Protein AF-A0A3D5CKG8-F1 (afdb_monomer_lite)

Foldseek 3Di:
DDDPPPPQDPVNVVVVVVVVVVLVLLVVLLVVQCVDPPAPRNDSVLSVVLLVCLLVVVCPVNHARDDPVNVVSVVVSNVVSVVVVVVVVVVVVVVVVVVVVCVVVCVVPDPDDPDDDQDDDDPVSVVVVVVVVD

Secondary structure (DSSP, 8-state):
--SSS----HHHHHHHHHHHHHHHHHHHHHHHHHT-TT-S--SHHHHHHHHHHHHTT----SS---SHHHHHHHHHHHHHHHHHHHHHHHHHHHHHHHHHHHHHTTTT-----S-PPP---SHHHHHHHHHHH-

Sequence (134 aa):
MSILGLNISRRTFLVLIGIAFYLILLVVLTSVERNSLVSNINSFQDSLWYSIVTLTTVGYGDIYPVTPIGRNIGYIFVLGSLGVLGLLISRITEVFVNIRETRKMGLLGSNYKDHIVVIGWDLFAQSVVDELIG

pLDDT: mean 90.01, std 9.8, range [43.53, 97.44]

Radius of gyration: 26.39 Å; chains: 1; bounding box: 50×25×73 Å

Structure (mmCIF, N/CA/C/O backbone):
data_AF-A0A3D5CKG8-F1
#
_entry.id   AF-A0A3D5CKG8-F1
#
loop_
_atom_site.group_PDB
_atom_site.id
_atom_site.type_symbol
_atom_site.label_atom_id
_atom_site.label_alt_id
_atom_site.label_comp_id
_atom_site.label_asym_id
_atom_site.label_entity_id
_atom_site.label_seq_id
_atom_site.pdbx_PDB_ins_code
_atom_site.Cartn_x
_atom_site.Cartn_y
_atom_site.Cartn_z
_atom_site.occupancy
_atom_site.B_iso_or_equiv
_atom_site.auth_seq_id
_atom_site.auth_comp_id
_atom_site.auth_asym_id
_atom_site.auth_atom_id
_atom_site.pdbx_PDB_model_num
ATOM 1 N N . MET A 1 1 ? -26.708 1.616 -15.657 1.00 44.19 1 MET A N 1
ATOM 2 C CA . MET A 1 1 ? -26.705 1.075 -17.029 1.00 44.19 1 MET A CA 1
ATOM 3 C C . MET A 1 1 ? -26.214 -0.362 -16.917 1.00 44.19 1 MET A C 1
ATOM 5 O O . MET A 1 1 ? -25.030 -0.579 -16.709 1.00 44.19 1 MET A O 1
ATOM 9 N N . SER A 1 2 ? -27.150 -1.308 -16.830 1.00 43.53 2 SER A N 1
ATOM 10 C CA . SER A 1 2 ? -26.910 -2.729 -16.555 1.00 43.53 2 SER A CA 1
ATOM 11 C C . SER A 1 2 ? -26.560 -3.455 -17.853 1.00 43.53 2 SER A C 1
ATOM 13 O O . SER A 1 2 ? -27.445 -3.754 -18.651 1.00 43.53 2 SER A O 1
ATOM 15 N N . ILE A 1 3 ? -25.274 -3.701 -18.084 1.00 63.09 3 ILE A N 1
ATOM 16 C CA . ILE A 1 3 ? -24.802 -4.565 -19.168 1.00 63.09 3 ILE A CA 1
ATOM 17 C C . ILE A 1 3 ? -24.309 -5.835 -18.472 1.00 63.09 3 ILE A C 1
ATOM 19 O O . ILE A 1 3 ? -23.394 -5.754 -17.660 1.00 63.09 3 ILE A O 1
ATOM 23 N N . LEU A 1 4 ? -24.956 -6.970 -18.763 1.00 60.31 4 LEU A N 1
ATOM 24 C CA . LEU A 1 4 ? -24.889 -8.253 -18.041 1.00 60.31 4 LEU A CA 1
ATOM 25 C C . LEU A 1 4 ? -25.565 -8.216 -16.660 1.00 60.31 4 LEU A C 1
ATOM 27 O O . LEU A 1 4 ? -25.406 -7.263 -15.910 1.00 60.31 4 LEU A O 1
ATOM 31 N N . GLY A 1 5 ? -26.330 -9.258 -16.318 1.00 54.12 5 GLY A N 1
ATOM 32 C CA . GLY A 1 5 ? -27.138 -9.400 -15.090 1.00 54.12 5 GLY A CA 1
ATOM 33 C C . GLY A 1 5 ? -26.370 -9.427 -13.758 1.00 54.12 5 GLY A C 1
ATOM 34 O O . GLY A 1 5 ? -26.838 -10.004 -12.784 1.00 54.12 5 GLY A O 1
ATOM 35 N N . LEU A 1 6 ? -25.196 -8.806 -13.701 1.00 58.94 6 LEU A N 1
ATOM 36 C CA . LEU A 1 6 ? -24.462 -8.480 -12.494 1.00 58.94 6 LEU A CA 1
ATOM 37 C C . LEU A 1 6 ? -24.899 -7.078 -12.062 1.00 58.94 6 LEU A C 1
ATOM 39 O O . LEU A 1 6 ? -24.633 -6.093 -12.752 1.00 58.94 6 LEU A O 1
ATOM 43 N N . ASN A 1 7 ? -25.564 -6.963 -10.912 1.00 57.66 7 ASN A N 1
ATOM 44 C CA . ASN A 1 7 ? -25.866 -5.665 -10.309 1.00 57.66 7 ASN A CA 1
ATOM 45 C C . ASN A 1 7 ? -24.560 -5.062 -9.751 1.00 57.66 7 ASN A C 1
ATOM 47 O O . ASN A 1 7 ? -24.274 -5.120 -8.555 1.00 57.66 7 ASN A O 1
ATOM 51 N N . ILE A 1 8 ? -23.698 -4.581 -10.652 1.00 65.19 8 ILE A N 1
ATOM 52 C CA . ILE A 1 8 ? -22.388 -4.020 -10.331 1.00 65.19 8 ILE A CA 1
ATOM 53 C C . ILE A 1 8 ? -22.615 -2.693 -9.619 1.00 65.19 8 ILE A C 1
ATOM 55 O O . ILE A 1 8 ? -22.978 -1.675 -10.212 1.00 65.19 8 ILE A O 1
ATOM 59 N N . SER A 1 9 ? -22.403 -2.714 -8.305 1.00 81.88 9 SER A N 1
ATOM 60 C CA . SER A 1 9 ? -22.398 -1.500 -7.504 1.00 81.88 9 SER A CA 1
ATOM 61 C C . SER A 1 9 ? -21.300 -0.552 -8.003 1.00 81.88 9 SER A C 1
ATOM 63 O O . SER A 1 9 ? -20.239 -0.994 -8.456 1.00 81.88 9 SER A O 1
ATOM 65 N N . ARG A 1 10 ? -21.509 0.767 -7.866 1.00 83.50 10 ARG A N 1
ATOM 66 C CA . ARG A 1 10 ? -20.486 1.780 -8.199 1.00 83.50 10 ARG A CA 1
ATOM 67 C C . ARG A 1 10 ? -19.127 1.470 -7.554 1.00 83.50 10 ARG A C 1
ATOM 69 O O . ARG A 1 10 ? -18.097 1.711 -8.167 1.00 83.50 10 ARG A O 1
ATOM 76 N N . ARG A 1 11 ? -19.122 0.892 -6.347 1.00 81.69 11 ARG A N 1
ATOM 77 C CA . ARG A 1 11 ? -17.899 0.491 -5.633 1.00 81.69 11 ARG A CA 1
ATOM 78 C C . ARG A 1 11 ? -17.174 -0.652 -6.341 1.00 81.69 11 ARG A C 1
ATOM 80 O O . ARG A 1 11 ? -15.974 -0.555 -6.562 1.00 81.69 11 ARG A O 1
ATOM 87 N N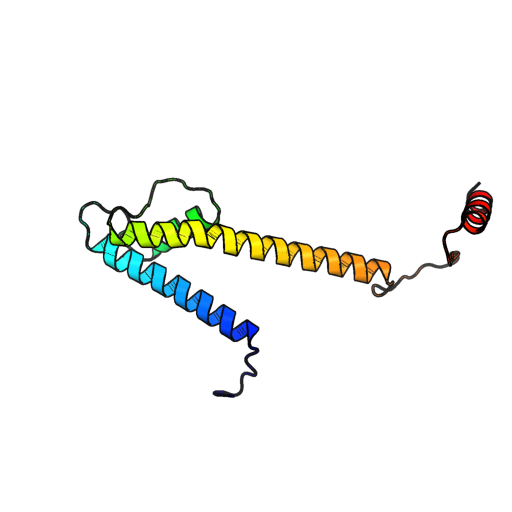 . THR A 1 12 ? -17.898 -1.697 -6.737 1.00 83.88 12 THR A N 1
ATOM 88 C CA . THR A 1 12 ? -17.333 -2.842 -7.466 1.00 83.88 12 THR A CA 1
ATOM 89 C C . THR A 1 12 ? -16.730 -2.401 -8.798 1.00 83.88 12 THR A C 1
ATOM 91 O O . THR A 1 12 ? -15.630 -2.819 -9.142 1.00 83.88 12 THR A O 1
ATOM 94 N N . PHE A 1 13 ? -17.403 -1.497 -9.513 1.00 88.69 13 PHE A N 1
ATOM 95 C CA . PHE A 1 13 ? -16.892 -0.944 -10.767 1.00 88.69 13 PHE A CA 1
ATOM 96 C C . PHE A 1 13 ? -15.571 -0.178 -10.585 1.00 88.69 13 PHE A C 1
ATOM 98 O O . PHE A 1 13 ? -14.624 -0.400 -11.335 1.00 88.69 13 PHE A O 1
ATOM 105 N N . LEU A 1 14 ? -15.474 0.671 -9.555 1.00 89.19 14 LEU A N 1
ATOM 106 C CA . LEU A 1 14 ? -14.244 1.412 -9.245 1.00 89.19 14 LEU A CA 1
ATOM 107 C C . LEU A 1 14 ? -13.077 0.482 -8.884 1.00 89.19 14 LEU A C 1
ATOM 109 O O . LEU A 1 14 ? -11.953 0.720 -9.319 1.00 89.19 14 LEU A O 1
ATOM 113 N N . VAL A 1 15 ? -13.342 -0.595 -8.138 1.00 89.44 15 VAL A N 1
ATOM 114 C CA . VAL A 1 15 ? -12.323 -1.603 -7.804 1.00 89.44 15 VAL A CA 1
ATOM 115 C C . VAL A 1 15 ? -11.810 -2.299 -9.065 1.00 89.44 15 VAL A C 1
ATOM 117 O O . VAL A 1 15 ? -10.602 -2.439 -9.229 1.00 89.44 15 VAL A O 1
ATOM 120 N N . LEU A 1 16 ? -12.701 -2.681 -9.985 1.00 91.94 16 LEU A N 1
ATOM 121 C CA . LEU A 1 16 ? -12.304 -3.304 -11.251 1.00 91.94 16 LEU A CA 1
ATOM 122 C C . LEU A 1 16 ? -11.450 -2.369 -12.114 1.00 91.94 16 LEU A C 1
ATOM 124 O O . LEU A 1 16 ? -10.446 -2.812 -12.666 1.00 91.94 16 LEU A O 1
ATOM 128 N N . ILE A 1 17 ? -11.800 -1.080 -12.186 1.00 93.81 17 ILE A N 1
ATOM 129 C CA . ILE A 1 17 ? -10.981 -0.073 -12.877 1.00 93.81 17 ILE A CA 1
ATOM 130 C C . ILE A 1 17 ? -9.598 0.038 -12.232 1.00 93.81 17 ILE A C 1
ATOM 132 O O . ILE A 1 17 ? -8.601 0.055 -12.948 1.00 93.81 17 ILE A O 1
ATOM 136 N N . GLY A 1 18 ? -9.522 0.078 -10.899 1.00 92.75 18 GLY A N 1
ATOM 137 C CA . GLY A 1 18 ? -8.249 0.132 -10.180 1.00 92.75 18 GLY A CA 1
ATOM 138 C C . GLY A 1 18 ? -7.361 -1.085 -10.455 1.00 92.75 18 GLY A C 1
ATOM 139 O O . GLY A 1 18 ? -6.177 -0.926 -10.739 1.00 92.75 18 GLY A O 1
ATOM 140 N N . ILE A 1 19 ? -7.940 -2.291 -10.447 1.00 93.31 19 ILE A N 1
ATOM 141 C CA . ILE A 1 19 ? -7.226 -3.536 -10.772 1.00 93.31 19 ILE A CA 1
ATOM 142 C C . ILE A 1 19 ? -6.749 -3.522 -12.228 1.00 93.31 19 ILE A C 1
ATOM 144 O O . ILE A 1 19 ? -5.590 -3.829 -12.494 1.00 93.31 19 ILE A O 1
ATOM 148 N N . ALA A 1 20 ? -7.610 -3.134 -13.172 1.00 95.69 20 ALA A N 1
ATOM 149 C CA . ALA A 1 20 ? -7.240 -3.043 -14.581 1.00 95.69 20 ALA A CA 1
ATOM 150 C C . ALA A 1 20 ? -6.107 -2.027 -14.799 1.00 95.69 20 ALA A C 1
ATOM 152 O O . ALA A 1 20 ? -5.134 -2.335 -15.481 1.00 95.69 20 ALA A O 1
ATOM 153 N N . PHE A 1 21 ? -6.191 -0.852 -14.171 1.00 95.56 21 PHE A N 1
ATOM 154 C CA . PHE A 1 21 ? -5.144 0.168 -14.221 1.00 95.56 21 PHE A CA 1
ATOM 155 C C . PHE A 1 21 ? -3.813 -0.351 -13.664 1.00 95.56 21 PHE A C 1
ATOM 157 O O . PHE A 1 21 ? -2.776 -0.189 -14.302 1.00 95.56 21 PHE A O 1
ATOM 164 N N . TYR A 1 22 ? -3.842 -1.041 -12.522 1.00 95.25 22 TYR A N 1
ATOM 165 C CA . TYR A 1 22 ? -2.659 -1.656 -11.922 1.00 95.25 22 TYR A CA 1
ATOM 166 C C . TYR A 1 22 ? -2.008 -2.702 -12.844 1.00 95.25 22 TYR A C 1
ATOM 168 O O . TYR A 1 22 ? -0.797 -2.671 -13.061 1.00 95.25 22 TYR A O 1
ATOM 176 N N . LEU A 1 23 ? -2.808 -3.589 -13.448 1.00 96.12 23 LEU A N 1
ATOM 177 C CA . LEU A 1 23 ? -2.314 -4.586 -14.406 1.00 96.12 23 LEU A CA 1
ATOM 178 C C . LEU A 1 23 ? -1.728 -3.934 -15.664 1.00 96.12 23 LEU A C 1
ATOM 180 O O . LEU A 1 23 ? -0.688 -4.375 -16.149 1.00 96.12 23 LEU A O 1
ATOM 184 N N . ILE A 1 24 ? -2.352 -2.866 -16.168 1.00 96.62 24 ILE A N 1
ATOM 185 C CA . ILE A 1 24 ? -1.830 -2.099 -17.304 1.00 96.62 24 ILE A CA 1
ATOM 186 C C . ILE A 1 24 ? -0.465 -1.500 -16.957 1.00 96.62 24 ILE A C 1
ATOM 188 O O . ILE A 1 24 ? 0.465 -1.642 -17.747 1.00 96.62 24 ILE A O 1
ATOM 192 N N . LEU A 1 25 ? -0.306 -0.887 -15.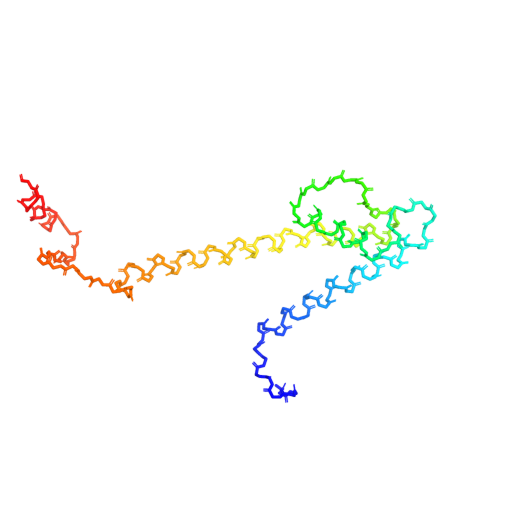778 1.00 96.19 25 LEU A N 1
ATOM 193 C CA . LEU A 1 25 ? 0.986 -0.340 -15.350 1.00 96.19 25 LEU A CA 1
ATOM 194 C C . LEU A 1 25 ? 2.079 -1.410 -15.305 1.00 96.19 25 LEU A C 1
ATOM 196 O O . LEU A 1 25 ? 3.193 -1.143 -15.745 1.00 96.19 25 LEU A O 1
ATOM 200 N N . LEU A 1 26 ? 1.764 -2.618 -14.829 1.00 96.38 26 LEU A N 1
ATOM 201 C CA . LEU A 1 26 ? 2.710 -3.734 -14.825 1.00 96.38 26 LEU A CA 1
ATOM 202 C C . LEU A 1 26 ? 3.100 -4.168 -16.236 1.00 96.38 26 LEU A C 1
ATOM 204 O O . LEU A 1 26 ? 4.284 -4.318 -16.518 1.00 96.38 26 LEU A O 1
ATOM 208 N N . VAL A 1 27 ? 2.128 -4.330 -17.137 1.00 95.69 27 VAL A N 1
ATOM 209 C CA . VAL A 1 27 ? 2.397 -4.721 -18.529 1.00 95.69 27 VAL A CA 1
ATOM 210 C C . VAL A 1 27 ? 3.244 -3.666 -19.238 1.00 95.69 27 VAL A C 1
ATOM 212 O O . VAL A 1 27 ? 4.195 -4.013 -19.943 1.00 95.69 27 VAL A O 1
ATOM 215 N N . VAL A 1 28 ? 2.941 -2.380 -19.039 1.00 95.19 28 VAL A N 1
ATOM 216 C CA . VAL A 1 28 ? 3.725 -1.279 -19.612 1.00 95.19 28 VAL A CA 1
ATOM 217 C C . VAL A 1 28 ? 5.131 -1.260 -19.015 1.00 95.19 28 VAL A C 1
ATOM 219 O O . VAL A 1 28 ? 6.095 -1.161 -19.769 1.00 95.19 28 VAL A O 1
ATOM 222 N N . LEU A 1 29 ? 5.267 -1.422 -17.695 1.00 95.75 29 LEU A N 1
ATOM 223 C CA . LEU A 1 29 ? 6.561 -1.493 -17.016 1.00 95.75 29 LEU A CA 1
ATOM 224 C C . LEU A 1 29 ? 7.426 -2.621 -17.586 1.00 95.75 29 LEU A C 1
ATOM 226 O O . LEU A 1 29 ? 8.549 -2.365 -18.013 1.00 95.75 29 LEU A O 1
ATOM 230 N N . THR A 1 30 ? 6.883 -3.839 -17.674 1.00 95.12 30 THR A N 1
ATOM 231 C CA . THR A 1 30 ? 7.586 -4.981 -18.271 1.00 95.12 30 THR A CA 1
ATOM 232 C C . THR A 1 30 ? 7.976 -4.696 -19.718 1.00 95.12 30 THR A C 1
ATOM 234 O O . THR A 1 30 ? 9.099 -4.981 -20.115 1.00 95.12 30 THR A O 1
ATOM 237 N N . SER A 1 31 ? 7.069 -4.131 -20.519 1.00 93.31 31 SER A N 1
ATOM 238 C CA . SER A 1 31 ? 7.310 -3.896 -21.949 1.00 93.31 31 SER A CA 1
ATOM 239 C C . SER A 1 31 ? 8.413 -2.866 -22.190 1.00 93.31 31 SER A C 1
ATOM 241 O O . SER A 1 31 ? 9.219 -3.028 -23.099 1.00 93.31 31 SER A O 1
ATOM 243 N N . VAL A 1 32 ? 8.459 -1.809 -21.380 1.00 93.69 32 VAL A N 1
ATOM 244 C CA . VAL A 1 32 ? 9.469 -0.751 -21.490 1.00 93.69 32 VAL A CA 1
ATOM 245 C C . VAL A 1 32 ? 10.825 -1.241 -20.988 1.00 93.69 32 VAL A C 1
ATOM 247 O O . VAL A 1 32 ? 11.839 -1.014 -21.645 1.00 93.69 32 VAL A O 1
ATOM 250 N N . GLU A 1 33 ? 10.852 -1.917 -19.842 1.00 93.31 33 GLU A N 1
ATOM 251 C CA . GLU A 1 33 ? 12.099 -2.355 -19.215 1.00 93.31 33 GLU A CA 1
ATOM 252 C C . GLU A 1 33 ? 12.747 -3.528 -19.958 1.00 93.31 33 GLU A C 1
ATOM 254 O O . GLU A 1 33 ? 13.958 -3.517 -20.157 1.00 93.31 33 GLU A O 1
ATOM 259 N N . ARG A 1 34 ? 11.953 -4.466 -20.491 1.00 90.25 34 ARG A N 1
ATOM 260 C CA . ARG A 1 34 ? 12.457 -5.605 -21.277 1.00 90.25 34 ARG A CA 1
ATOM 261 C C . ARG A 1 34 ? 13.173 -5.187 -22.565 1.00 90.25 34 ARG A C 1
ATOM 263 O O . ARG A 1 34 ? 14.001 -5.933 -23.078 1.00 90.25 34 ARG A O 1
ATOM 270 N N . ASN A 1 35 ? 12.863 -4.004 -23.096 1.00 85.56 35 ASN A N 1
ATOM 271 C CA . ASN A 1 35 ? 13.529 -3.455 -24.279 1.00 85.56 35 ASN A CA 1
ATOM 272 C C . ASN A 1 35 ? 14.886 -2.799 -23.956 1.00 85.56 35 ASN A C 1
ATOM 274 O O . ASN A 1 35 ? 15.599 -2.387 -24.870 1.00 85.56 35 ASN A O 1
ATOM 278 N N . SER A 1 36 ? 15.245 -2.672 -22.675 1.00 86.19 36 SER A N 1
ATOM 279 C CA . SER A 1 36 ? 16.503 -2.079 -22.224 1.00 86.19 36 SER A CA 1
ATOM 280 C C . SER A 1 36 ? 17.543 -3.153 -21.914 1.00 86.19 36 SER A C 1
ATOM 282 O O . SER A 1 36 ? 17.296 -4.061 -21.130 1.00 86.19 36 SER A O 1
ATOM 284 N N . LEU A 1 37 ? 18.754 -2.996 -22.453 1.00 77.25 37 LEU A N 1
ATOM 285 C CA . LEU A 1 37 ? 19.882 -3.909 -22.208 1.00 77.25 37 LEU A CA 1
ATOM 286 C C . LEU A 1 37 ? 20.463 -3.810 -20.785 1.00 77.25 37 LEU A C 1
ATOM 288 O O . LEU A 1 37 ? 21.281 -4.638 -20.401 1.00 77.25 37 LEU A O 1
ATOM 292 N N . VAL A 1 38 ? 20.078 -2.781 -20.024 1.00 83.50 38 VAL A N 1
ATOM 293 C CA . VAL A 1 38 ? 20.612 -2.480 -18.681 1.00 83.50 38 VAL A CA 1
ATOM 294 C C . VAL A 1 38 ? 19.601 -2.834 -17.580 1.00 83.50 38 VAL A C 1
ATOM 296 O O . VAL A 1 38 ? 19.895 -2.681 -16.399 1.00 83.50 38 VAL A O 1
ATOM 299 N N . SER A 1 39 ? 18.386 -3.263 -17.940 1.00 86.75 39 SER A N 1
ATOM 300 C CA . SER A 1 39 ? 17.340 -3.533 -16.953 1.00 86.75 39 SER A CA 1
ATOM 301 C C . SER A 1 39 ? 17.433 -4.935 -16.362 1.00 86.75 39 SER A C 1
ATOM 303 O O . SER A 1 39 ? 17.702 -5.909 -17.062 1.00 86.75 39 SER A O 1
ATOM 305 N N . ASN A 1 40 ? 17.114 -5.036 -15.072 1.00 88.50 40 ASN A N 1
ATOM 306 C CA . ASN A 1 40 ? 16.958 -6.309 -14.371 1.00 88.50 40 ASN A CA 1
ATOM 307 C C . ASN A 1 40 ? 15.507 -6.834 -14.426 1.00 88.50 40 ASN A C 1
ATOM 309 O O . ASN A 1 40 ? 15.228 -7.906 -13.898 1.00 88.50 40 ASN A O 1
ATOM 313 N N . ILE A 1 41 ? 14.579 -6.100 -15.056 1.00 92.31 41 ILE A N 1
ATOM 314 C CA . ILE A 1 41 ? 13.184 -6.517 -15.258 1.00 92.31 41 ILE A CA 1
ATOM 315 C C . ILE A 1 41 ? 13.056 -7.146 -16.650 1.00 92.31 41 ILE A C 1
ATOM 317 O O . ILE A 1 41 ? 12.975 -6.442 -17.656 1.00 92.31 41 ILE A O 1
ATOM 321 N N . ASN A 1 42 ? 13.003 -8.479 -16.711 1.00 91.19 42 ASN A N 1
ATOM 322 C CA . ASN A 1 42 ? 12.982 -9.230 -17.973 1.00 91.19 42 ASN A CA 1
ATOM 323 C C . ASN A 1 42 ? 11.626 -9.887 -18.261 1.00 91.19 42 ASN A C 1
ATOM 325 O O . ASN A 1 42 ? 11.306 -10.213 -19.409 1.00 91.19 42 ASN A O 1
ATOM 329 N N . SER A 1 43 ? 10.816 -10.080 -17.223 1.00 93.25 43 SER A N 1
ATOM 330 C CA . SER A 1 43 ? 9.529 -10.758 -17.289 1.00 93.25 43 SER A CA 1
ATOM 331 C C . SER A 1 43 ? 8.433 -10.006 -16.530 1.00 93.25 43 SER A C 1
ATOM 333 O O . SER A 1 43 ? 8.682 -9.115 -15.713 1.00 93.25 43 SER A O 1
ATOM 335 N N . PHE A 1 44 ? 7.182 -10.397 -16.784 1.00 94.38 44 PHE A N 1
ATOM 336 C CA . PHE A 1 44 ? 6.035 -9.889 -16.031 1.00 94.38 44 PHE A CA 1
ATOM 337 C C . PHE A 1 44 ? 6.127 -10.248 -14.542 1.00 94.38 44 PHE A C 1
ATOM 339 O O . PHE A 1 44 ? 5.721 -9.467 -13.684 1.00 94.38 44 PHE A O 1
ATOM 346 N N . GLN A 1 45 ? 6.714 -11.407 -14.233 1.00 95.25 45 GLN A N 1
ATOM 347 C CA . GLN A 1 45 ? 6.927 -11.860 -12.864 1.00 95.25 45 GLN A CA 1
ATOM 348 C C . GLN A 1 45 ? 7.899 -10.944 -12.107 1.00 95.25 45 GLN A C 1
ATOM 350 O O . GLN A 1 45 ? 7.638 -10.629 -10.950 1.00 95.25 45 GLN A O 1
ATOM 355 N N . ASP A 1 46 ? 8.940 -10.433 -12.770 1.00 95.06 46 ASP A N 1
ATOM 356 C CA . ASP A 1 46 ? 9.886 -9.480 -12.169 1.00 95.06 46 ASP A CA 1
ATOM 357 C C . ASP A 1 46 ? 9.210 -8.135 -11.870 1.00 95.06 46 ASP A C 1
ATOM 359 O O . ASP A 1 46 ? 9.419 -7.534 -10.817 1.00 95.06 46 ASP A O 1
ATOM 363 N N . SER A 1 47 ? 8.341 -7.672 -12.776 1.00 95.12 47 SER A N 1
ATOM 364 C CA . SER A 1 47 ? 7.555 -6.446 -12.565 1.00 95.12 47 SER A CA 1
ATOM 365 C C . SER A 1 47 ? 6.561 -6.602 -11.412 1.00 95.12 47 SER A C 1
ATOM 367 O O . SER A 1 47 ? 6.409 -5.692 -10.595 1.00 95.12 47 SER A O 1
ATOM 369 N N . LEU A 1 48 ? 5.909 -7.767 -11.314 1.00 95.94 48 LEU A N 1
ATOM 370 C CA . LEU A 1 48 ? 5.052 -8.112 -10.182 1.00 95.94 48 LEU A CA 1
ATOM 371 C C . LEU A 1 48 ? 5.844 -8.141 -8.874 1.00 95.94 48 LEU A C 1
ATOM 373 O O . LEU A 1 48 ? 5.410 -7.531 -7.899 1.00 95.94 48 LEU A O 1
ATOM 377 N N . TRP A 1 49 ? 7.008 -8.790 -8.859 1.00 96.44 49 TRP A N 1
ATOM 378 C CA . TRP A 1 49 ? 7.889 -8.833 -7.694 1.00 96.44 49 TRP A CA 1
ATOM 379 C C . TRP A 1 49 ? 8.262 -7.426 -7.222 1.00 96.44 49 TRP A C 1
ATOM 381 O O . TRP A 1 49 ? 7.988 -7.077 -6.072 1.00 96.44 49 TRP A O 1
ATOM 391 N N . TYR A 1 50 ? 8.761 -6.582 -8.132 1.00 96.19 50 TYR A N 1
ATOM 392 C CA . TYR A 1 50 ? 9.056 -5.176 -7.850 1.00 96.19 50 TYR A CA 1
ATOM 393 C C . TYR A 1 50 ? 7.848 -4.444 -7.253 1.00 96.19 50 TYR A C 1
ATOM 395 O O . TYR A 1 50 ? 7.974 -3.749 -6.241 1.00 96.19 50 TYR A O 1
ATOM 403 N N . SER A 1 51 ? 6.662 -4.614 -7.844 1.00 95.50 51 SER A N 1
ATOM 404 C CA . SER A 1 51 ? 5.456 -3.942 -7.362 1.00 95.50 51 SER A CA 1
ATOM 405 C C . SER A 1 51 ? 5.020 -4.406 -5.975 1.00 95.50 51 SER A C 1
ATOM 407 O O . SER A 1 51 ? 4.590 -3.572 -5.186 1.00 95.50 51 SER A O 1
ATOM 409 N N . ILE A 1 52 ? 5.159 -5.696 -5.649 1.00 95.31 52 ILE A N 1
ATOM 410 C CA . ILE A 1 52 ? 4.787 -6.242 -4.341 1.00 95.31 52 ILE A CA 1
ATOM 411 C C . ILE A 1 52 ? 5.766 -5.737 -3.287 1.00 95.31 52 ILE A C 1
ATOM 413 O O . ILE A 1 52 ? 5.335 -5.187 -2.281 1.00 95.31 52 ILE A O 1
ATOM 417 N N . VAL A 1 53 ? 7.070 -5.842 -3.550 1.00 96.12 53 VAL A N 1
ATOM 418 C CA . VAL A 1 53 ? 8.137 -5.386 -2.644 1.00 96.12 53 VAL A CA 1
ATOM 419 C C . VAL A 1 53 ? 8.053 -3.875 -2.390 1.00 96.12 53 VAL A C 1
ATOM 421 O O . VAL A 1 53 ? 8.321 -3.415 -1.277 1.00 96.12 53 VAL A O 1
ATOM 424 N N . THR A 1 54 ? 7.641 -3.103 -3.399 1.00 95.25 54 THR A N 1
ATOM 425 C CA . THR A 1 54 ? 7.374 -1.661 -3.277 1.00 95.25 54 THR A CA 1
ATOM 426 C C . THR A 1 54 ? 6.084 -1.393 -2.502 1.00 95.25 54 THR A C 1
ATOM 428 O O . THR A 1 54 ? 6.059 -0.531 -1.624 1.00 95.25 54 THR A O 1
ATOM 431 N N . LEU A 1 55 ? 5.014 -2.144 -2.786 1.00 94.81 55 LEU A N 1
ATOM 432 C CA . LEU A 1 55 ? 3.718 -2.016 -2.118 1.00 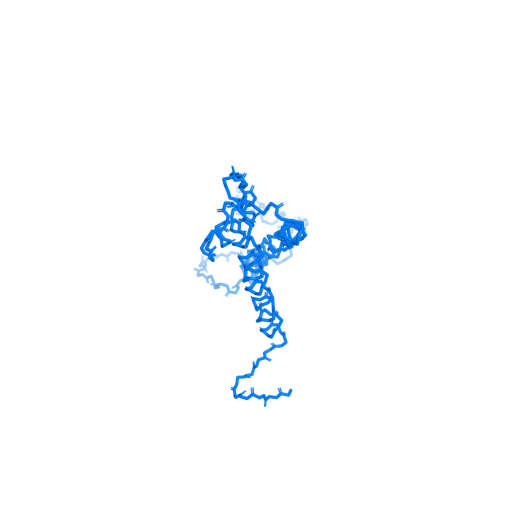94.81 55 LEU A CA 1
ATOM 433 C C . LEU A 1 55 ? 3.817 -2.302 -0.621 1.00 94.81 55 LEU A C 1
ATOM 435 O O . LEU A 1 55 ? 3.218 -1.593 0.180 1.00 94.81 55 LEU A O 1
ATOM 439 N N . THR A 1 56 ? 4.590 -3.317 -0.244 1.00 93.62 56 THR A N 1
ATOM 440 C CA . THR A 1 56 ? 4.842 -3.677 1.153 1.00 93.62 56 THR A CA 1
ATOM 441 C C . THR A 1 56 ? 5.914 -2.812 1.805 1.00 93.62 56 THR A C 1
ATOM 443 O O . THR A 1 56 ? 6.240 -3.038 2.967 1.00 93.62 56 THR A O 1
ATOM 446 N N . THR A 1 57 ? 6.479 -1.834 1.088 1.00 93.50 57 THR A N 1
ATOM 447 C CA . THR A 1 57 ? 7.559 -0.947 1.557 1.00 93.50 57 THR A CA 1
ATOM 448 C C . THR A 1 57 ? 8.840 -1.674 1.989 1.00 93.50 57 THR A C 1
ATOM 450 O O . THR A 1 57 ? 9.646 -1.120 2.727 1.00 93.50 57 THR A O 1
ATOM 453 N N . VAL A 1 58 ? 9.050 -2.911 1.521 1.00 95.88 58 VAL A N 1
ATOM 454 C CA . VAL A 1 58 ? 10.243 -3.710 1.853 1.00 95.88 58 VAL A CA 1
ATOM 455 C C . VAL A 1 58 ? 11.462 -3.205 1.082 1.00 95.88 58 VAL A C 1
ATOM 457 O O . VAL A 1 58 ? 12.515 -2.999 1.672 1.00 95.88 58 VAL A O 1
ATOM 460 N N . GLY A 1 59 ? 11.314 -2.977 -0.227 1.00 94.19 59 GLY A N 1
ATOM 461 C CA . GLY A 1 59 ? 12.325 -2.303 -1.049 1.00 94.19 59 GLY A CA 1
ATOM 462 C C . GLY A 1 59 ? 13.702 -2.978 -1.112 1.00 94.19 59 GLY A C 1
ATOM 463 O O . GLY A 1 59 ? 14.701 -2.295 -0.918 1.00 94.19 59 GLY A O 1
ATOM 464 N N . TYR A 1 60 ? 13.782 -4.280 -1.419 1.00 94.88 60 TYR A N 1
ATOM 465 C CA . TYR A 1 60 ? 15.063 -5.006 -1.506 1.00 94.88 60 TYR A CA 1
ATOM 466 C C . TYR A 1 60 ? 16.092 -4.376 -2.460 1.00 94.88 60 TYR A C 1
ATOM 468 O O . TYR A 1 60 ? 17.292 -4.485 -2.218 1.00 94.88 60 TYR A O 1
ATOM 476 N N . GLY A 1 61 ? 15.635 -3.715 -3.530 1.00 92.56 61 GLY A N 1
ATOM 477 C CA . GLY A 1 61 ? 16.509 -3.047 -4.501 1.00 92.56 61 GLY A CA 1
ATOM 478 C C . GLY A 1 61 ? 17.222 -3.996 -5.471 1.00 92.56 61 GLY A C 1
ATOM 479 O O . GLY A 1 61 ? 18.108 -3.569 -6.203 1.00 92.56 61 GLY A O 1
ATOM 480 N N . ASP A 1 62 ? 16.827 -5.265 -5.498 1.00 93.31 62 ASP A N 1
ATOM 481 C CA . ASP A 1 62 ? 17.288 -6.300 -6.426 1.00 93.31 62 ASP A CA 1
ATOM 482 C C . ASP A 1 62 ? 16.747 -6.083 -7.849 1.00 93.31 62 ASP A C 1
ATOM 484 O O . ASP A 1 62 ? 17.482 -6.164 -8.836 1.00 93.31 62 ASP A O 1
ATOM 488 N N . ILE A 1 63 ? 15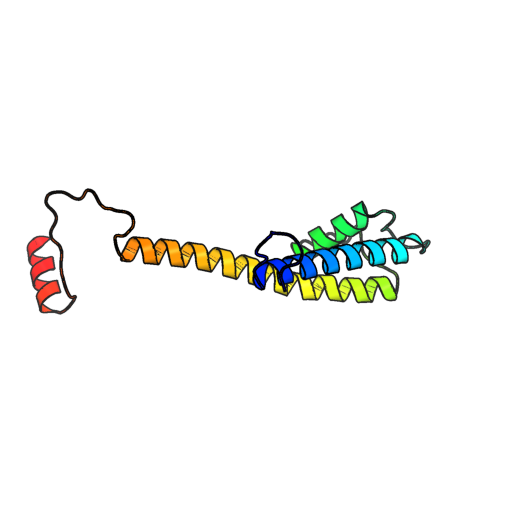.461 -5.752 -7.948 1.00 94.56 63 ILE A N 1
ATOM 489 C CA . ILE A 1 63 ? 14.751 -5.503 -9.201 1.00 94.56 63 ILE A CA 1
ATOM 490 C C . ILE A 1 63 ? 14.114 -4.116 -9.118 1.00 94.56 63 ILE A C 1
ATOM 492 O O . ILE A 1 63 ? 13.359 -3.826 -8.192 1.00 94.56 63 ILE A O 1
ATOM 496 N N . TYR A 1 64 ? 14.415 -3.244 -10.083 1.00 94.31 64 TYR A N 1
ATOM 497 C CA . TYR A 1 64 ? 13.895 -1.876 -10.132 1.00 94.31 64 TYR A CA 1
ATOM 498 C C . TYR A 1 64 ? 13.912 -1.311 -11.563 1.00 94.31 64 TYR A C 1
ATOM 500 O O . TYR A 1 64 ? 14.760 -1.705 -12.367 1.00 94.31 64 TYR A O 1
ATOM 508 N N . PRO A 1 65 ? 13.002 -0.374 -11.898 1.00 94.44 65 PRO A N 1
ATOM 509 C CA . PRO A 1 65 ? 13.002 0.281 -13.198 1.00 94.44 65 PRO A CA 1
ATOM 510 C C . PRO A 1 65 ? 14.220 1.181 -13.389 1.00 94.44 65 PRO A C 1
ATOM 512 O O . PRO A 1 65 ? 14.498 2.060 -12.566 1.00 94.44 65 PRO A O 1
ATOM 515 N N . VAL A 1 66 ? 14.908 1.022 -14.517 1.00 94.50 66 VAL A N 1
ATOM 516 C CA . VAL A 1 66 ? 16.065 1.857 -14.870 1.00 94.50 66 VAL A CA 1
ATOM 517 C C . VAL A 1 66 ? 15.749 2.859 -15.970 1.00 94.50 66 VAL A C 1
ATOM 519 O O . VAL A 1 66 ? 16.371 3.924 -16.009 1.00 94.50 66 VAL A O 1
ATOM 522 N N . THR A 1 67 ? 14.774 2.561 -16.830 1.00 94.44 67 THR A N 1
ATOM 523 C CA . THR A 1 67 ? 14.433 3.403 -17.980 1.00 94.44 67 THR A CA 1
ATOM 524 C C . THR A 1 67 ? 13.722 4.691 -17.545 1.00 94.44 67 THR A C 1
ATOM 526 O O . THR A 1 67 ? 13.027 4.697 -16.527 1.00 94.44 67 THR A O 1
ATOM 529 N N . PRO A 1 68 ? 13.820 5.798 -18.307 1.00 93.00 68 PRO A N 1
ATOM 530 C CA . PRO A 1 68 ? 13.123 7.040 -17.959 1.00 93.00 68 PRO A CA 1
ATOM 531 C C . PRO A 1 68 ? 11.605 6.860 -17.805 1.00 93.00 68 PRO A C 1
ATOM 533 O O . PRO A 1 68 ? 11.006 7.362 -16.856 1.00 93.00 68 PRO A O 1
ATOM 536 N N . ILE A 1 69 ? 10.984 6.096 -18.709 1.00 93.38 69 ILE A N 1
ATOM 537 C CA . ILE A 1 69 ? 9.546 5.800 -18.664 1.00 93.38 69 ILE A CA 1
ATOM 538 C C . ILE A 1 69 ? 9.227 4.855 -17.496 1.00 93.38 69 ILE A C 1
ATOM 540 O O . ILE A 1 69 ? 8.280 5.106 -16.752 1.00 93.38 69 ILE A O 1
ATOM 544 N N . GLY A 1 70 ? 10.037 3.814 -17.283 1.00 94.50 70 GLY A N 1
ATOM 545 C CA . GLY A 1 70 ? 9.877 2.891 -16.161 1.00 94.50 70 GLY A CA 1
ATOM 546 C C . GLY A 1 70 ? 10.004 3.581 -14.805 1.00 94.50 70 GLY A C 1
ATOM 547 O O . GLY A 1 70 ? 9.238 3.274 -13.898 1.00 94.50 70 GLY A O 1
ATOM 548 N N . ARG A 1 71 ? 10.890 4.576 -14.664 1.00 94.88 71 ARG A N 1
ATOM 549 C CA . ARG A 1 71 ? 11.022 5.381 -13.437 1.00 94.88 71 ARG A CA 1
ATOM 550 C C . ARG A 1 71 ? 9.772 6.203 -13.143 1.00 94.88 71 ARG A C 1
ATOM 552 O O . ARG A 1 71 ? 9.336 6.234 -11.996 1.00 94.88 71 ARG A O 1
ATOM 559 N N . ASN A 1 72 ? 9.159 6.805 -14.164 1.00 96.62 72 ASN A N 1
ATOM 560 C CA . ASN A 1 72 ? 7.886 7.512 -13.996 1.00 96.62 72 ASN A CA 1
ATOM 561 C C . ASN A 1 72 ? 6.781 6.566 -13.505 1.00 96.62 72 ASN A C 1
ATOM 563 O O . ASN A 1 72 ? 6.028 6.914 -12.599 1.00 96.62 72 ASN A O 1
ATOM 567 N N . ILE A 1 73 ? 6.723 5.349 -14.052 1.00 95.69 73 ILE A N 1
ATOM 568 C CA . ILE A 1 73 ? 5.806 4.305 -13.578 1.00 95.69 73 ILE A CA 1
ATOM 569 C C . ILE A 1 73 ? 6.153 3.886 -12.142 1.00 95.69 73 ILE A C 1
ATOM 571 O O . ILE A 1 73 ? 5.260 3.750 -11.309 1.00 95.69 73 ILE A O 1
ATOM 575 N N . GLY A 1 74 ? 7.440 3.754 -11.820 1.00 94.81 74 GLY A N 1
ATOM 576 C CA . GLY A 1 74 ? 7.926 3.487 -10.468 1.00 94.81 74 GLY A CA 1
ATOM 577 C C . GLY A 1 74 ? 7.441 4.524 -9.453 1.00 94.81 74 GLY A C 1
ATOM 578 O O . GLY A 1 74 ? 6.943 4.151 -8.394 1.00 94.81 74 GLY A O 1
ATOM 579 N N . TYR A 1 75 ? 7.474 5.819 -9.787 1.00 95.56 75 TYR A N 1
ATOM 580 C CA . TYR A 1 75 ? 6.911 6.866 -8.925 1.00 95.56 75 TYR A CA 1
ATOM 581 C C . TYR A 1 75 ? 5.407 6.691 -8.689 1.00 95.56 75 TYR A C 1
ATOM 583 O O . TYR A 1 75 ? 4.940 6.891 -7.568 1.00 95.56 75 TYR A O 1
ATOM 591 N N . ILE A 1 76 ? 4.652 6.260 -9.706 1.00 95.75 76 ILE A N 1
ATOM 592 C CA . ILE A 1 76 ? 3.224 5.946 -9.555 1.00 95.75 76 ILE A CA 1
ATOM 593 C C . ILE A 1 76 ? 3.030 4.762 -8.599 1.00 95.75 76 ILE A C 1
ATOM 595 O O . ILE A 1 76 ? 2.155 4.828 -7.739 1.00 95.75 76 ILE A O 1
ATOM 599 N N . PHE A 1 77 ? 3.852 3.710 -8.688 1.00 95.44 77 PHE A N 1
ATOM 600 C CA . PHE A 1 77 ? 3.796 2.581 -7.749 1.00 95.44 77 PHE A CA 1
ATOM 601 C C . PHE A 1 77 ? 4.123 2.998 -6.311 1.00 95.44 77 PHE A C 1
ATOM 603 O O . PHE A 1 77 ? 3.418 2.590 -5.390 1.00 95.44 77 PHE A O 1
ATOM 610 N N . VAL A 1 78 ? 5.145 3.836 -6.117 1.00 94.44 78 VAL A N 1
ATOM 611 C CA . VAL A 1 78 ? 5.556 4.325 -4.790 1.00 94.44 78 VAL A CA 1
ATOM 612 C C . VAL A 1 78 ? 4.487 5.219 -4.157 1.00 94.44 78 VAL A C 1
ATOM 614 O O . VAL A 1 78 ? 4.173 5.066 -2.983 1.00 94.44 78 VAL A O 1
ATOM 617 N N . LEU A 1 79 ? 3.891 6.149 -4.906 1.00 95.06 79 LEU A N 1
ATOM 618 C CA . LEU A 1 79 ? 2.813 6.989 -4.370 1.00 95.06 79 LEU A CA 1
ATOM 619 C C . LEU A 1 79 ? 1.512 6.195 -4.194 1.00 95.06 79 LEU A C 1
ATOM 621 O O . LEU A 1 79 ? 0.784 6.381 -3.219 1.00 95.06 79 LEU A O 1
ATOM 625 N N . GLY A 1 80 ? 1.228 5.286 -5.127 1.00 93.69 80 GLY A N 1
ATOM 626 C CA . GLY A 1 80 ? 0.058 4.418 -5.088 1.00 93.69 80 GLY A CA 1
ATOM 627 C C . GLY A 1 80 ? 0.069 3.460 -3.898 1.00 93.69 80 GLY A C 1
ATOM 628 O O . GLY A 1 80 ? -0.990 3.216 -3.316 1.00 93.69 80 GLY A O 1
ATOM 629 N N . SER A 1 81 ? 1.240 2.961 -3.486 1.00 93.19 81 SER A N 1
ATOM 630 C CA . SER A 1 81 ? 1.350 2.043 -2.348 1.00 93.19 81 SER A CA 1
ATOM 631 C C . SER A 1 81 ? 0.876 2.671 -1.040 1.00 93.19 81 SER A C 1
ATOM 633 O O . SER A 1 81 ? 0.144 2.023 -0.292 1.00 93.19 81 SER A O 1
ATOM 635 N N . LEU A 1 82 ? 1.183 3.951 -0.807 1.00 93.06 82 LEU A N 1
ATOM 636 C CA . LEU A 1 82 ? 0.697 4.700 0.356 1.00 93.06 82 LEU A CA 1
ATOM 637 C C . LEU A 1 82 ? -0.836 4.759 0.392 1.00 93.06 82 LEU A C 1
ATOM 639 O O . LEU A 1 82 ? -1.446 4.551 1.442 1.00 93.06 82 LEU A O 1
ATOM 643 N N . GLY A 1 83 ? -1.465 4.993 -0.763 1.00 92.00 83 GLY A N 1
ATOM 644 C CA . GLY A 1 83 ? -2.922 5.015 -0.885 1.00 92.00 83 GLY A CA 1
ATOM 645 C C . GLY A 1 83 ? -3.551 3.650 -0.603 1.00 92.00 83 GLY A C 1
ATOM 646 O O . GLY A 1 83 ? -4.500 3.552 0.175 1.00 92.00 83 GLY A O 1
ATOM 647 N N . VAL A 1 84 ? -3.004 2.583 -1.193 1.00 91.38 84 VAL A N 1
ATOM 648 C CA . VAL A 1 84 ? -3.511 1.216 -0.999 1.00 91.38 84 VAL A CA 1
ATOM 649 C C . VAL A 1 84 ? -3.358 0.771 0.455 1.00 91.38 84 VAL A C 1
ATOM 651 O O . VAL A 1 84 ? -4.325 0.283 1.038 1.00 91.38 84 VAL A O 1
ATOM 654 N N . LEU A 1 85 ? -2.189 0.980 1.067 1.00 91.88 85 LEU A N 1
ATOM 655 C CA . LEU A 1 85 ? -1.959 0.641 2.474 1.00 91.88 85 LEU A CA 1
ATOM 656 C C . LEU A 1 85 ? -2.898 1.416 3.405 1.00 91.88 85 LEU A C 1
ATOM 658 O O . LEU A 1 85 ? -3.499 0.817 4.297 1.00 91.88 85 LEU A O 1
ATOM 662 N N . GLY A 1 86 ? -3.090 2.718 3.171 1.00 93.56 86 GLY A N 1
ATOM 663 C CA . GLY A 1 86 ? -4.020 3.535 3.954 1.00 93.56 86 GLY A CA 1
ATOM 664 C C . GLY A 1 86 ? -5.459 3.019 3.887 1.00 93.56 86 GLY A C 1
ATOM 665 O O . GLY A 1 86 ? -6.130 2.904 4.915 1.00 93.56 86 GLY A O 1
ATOM 666 N N . LEU A 1 87 ? -5.919 2.629 2.695 1.00 92.00 87 LEU A N 1
ATOM 667 C CA . LEU A 1 87 ? -7.235 2.014 2.522 1.00 92.00 87 LEU A CA 1
ATOM 668 C C . LEU A 1 87 ? -7.332 0.665 3.240 1.00 92.00 87 LEU A C 1
ATOM 670 O O . LEU A 1 87 ? -8.326 0.416 3.915 1.00 92.00 87 LEU A O 1
ATOM 674 N N . LEU A 1 88 ? -6.316 -0.197 3.137 1.00 92.19 88 LEU A N 1
ATOM 675 C CA . LEU A 1 88 ? -6.307 -1.490 3.828 1.00 92.19 88 LEU A CA 1
ATOM 676 C C . LEU A 1 88 ? -6.417 -1.31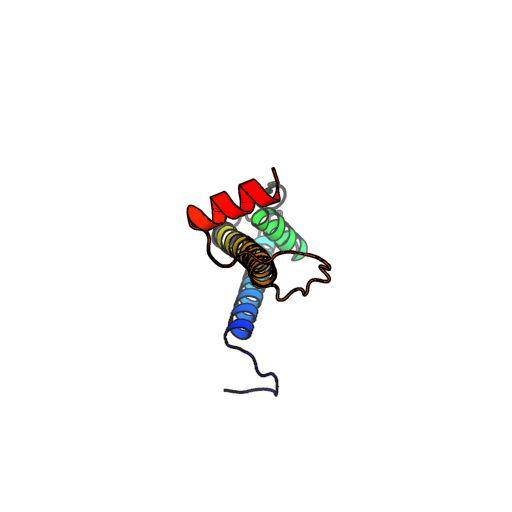8 5.346 1.00 92.19 88 LEU A C 1
ATOM 678 O O . LEU A 1 88 ? -7.264 -1.958 5.971 1.00 92.19 88 LEU A O 1
ATOM 682 N N . ILE A 1 89 ? -5.624 -0.413 5.924 1.00 94.88 89 ILE A N 1
ATOM 683 C CA . ILE A 1 89 ? -5.672 -0.100 7.357 1.00 94.88 89 ILE A CA 1
ATOM 684 C C . ILE A 1 89 ? -7.063 0.412 7.735 1.00 94.88 89 ILE A C 1
ATOM 686 O O . ILE A 1 89 ? -7.677 -0.122 8.654 1.00 94.88 89 ILE A O 1
ATOM 690 N N . SER A 1 90 ? -7.596 1.383 6.989 1.00 95.50 90 SER A N 1
ATOM 691 C CA . SER A 1 90 ? -8.930 1.941 7.229 1.00 95.50 90 SER A CA 1
ATOM 692 C C . SER A 1 90 ? -10.015 0.860 7.233 1.00 95.50 90 SER A C 1
ATOM 694 O O . SER A 1 90 ? -10.857 0.845 8.129 1.00 95.50 90 SER A O 1
ATOM 696 N N . ARG A 1 91 ? -9.966 -0.092 6.296 1.00 93.94 91 ARG A N 1
ATOM 697 C CA . ARG A 1 91 ? -10.937 -1.193 6.221 1.00 93.94 91 ARG A CA 1
ATOM 698 C C . ARG A 1 91 ? -10.840 -2.143 7.400 1.00 93.94 91 ARG A C 1
ATOM 700 O O . ARG A 1 91 ? -11.864 -2.554 7.939 1.00 93.94 91 ARG A O 1
ATOM 707 N N . ILE A 1 92 ? -9.623 -2.476 7.810 1.00 96.31 92 ILE A N 1
ATOM 708 C CA . ILE A 1 92 ? -9.398 -3.297 8.998 1.00 96.31 92 ILE A CA 1
ATOM 709 C C . ILE A 1 92 ? -9.961 -2.572 10.227 1.00 96.31 92 ILE A C 1
ATOM 711 O O . ILE A 1 92 ? -10.740 -3.156 10.980 1.00 96.31 92 ILE A O 1
ATOM 715 N N . THR A 1 93 ? -9.653 -1.285 10.394 1.00 97.44 93 THR A N 1
ATOM 716 C CA . THR A 1 93 ? -10.186 -0.464 11.487 1.00 97.44 93 THR A CA 1
ATOM 717 C C . THR A 1 93 ? -11.714 -0.421 11.486 1.00 97.44 93 THR A C 1
ATOM 719 O O . THR A 1 93 ? -12.311 -0.624 12.540 1.00 97.44 93 THR A O 1
ATOM 722 N N . GLU A 1 94 ? -12.362 -0.226 10.332 1.00 96.31 94 GLU A N 1
ATOM 723 C CA . GLU A 1 94 ? -13.829 -0.259 10.202 1.00 96.31 94 GLU A CA 1
ATOM 724 C C . GLU A 1 94 ? -14.419 -1.576 10.724 1.00 96.31 94 GLU A C 1
ATOM 726 O O . GLU A 1 94 ? -15.395 -1.557 11.474 1.00 96.31 94 GLU A O 1
ATOM 731 N N . VAL A 1 95 ? -13.815 -2.717 10.373 1.00 95.44 95 VAL A N 1
ATOM 732 C CA . VAL A 1 95 ? -14.264 -4.037 10.843 1.00 95.44 95 VAL A CA 1
ATOM 733 C C . VAL A 1 95 ? -14.151 -4.139 12.363 1.00 95.44 95 VAL A C 1
ATOM 735 O O . VAL A 1 95 ? -15.117 -4.520 13.024 1.00 95.44 95 VAL A O 1
ATOM 738 N N . PHE A 1 96 ? -13.012 -3.752 12.940 1.00 96.19 96 PHE A N 1
ATOM 739 C CA . PHE A 1 96 ? -12.818 -3.787 14.393 1.00 96.19 96 PHE A CA 1
ATOM 740 C C . PHE A 1 96 ? -13.779 -2.857 15.140 1.00 96.19 96 PHE A C 1
ATOM 742 O O . PHE A 1 96 ? -14.341 -3.243 16.168 1.00 96.19 96 PHE A O 1
ATOM 749 N N . VAL A 1 97 ? -13.998 -1.649 14.620 1.00 96.38 97 VAL A N 1
ATOM 750 C CA . VAL A 1 97 ? -14.951 -0.692 15.191 1.00 96.38 97 VAL A CA 1
ATOM 751 C C . VAL A 1 97 ? -16.368 -1.255 15.127 1.00 96.38 97 VAL A C 1
ATOM 753 O O . VAL A 1 97 ? -17.062 -1.243 16.139 1.00 96.38 97 VAL A O 1
ATOM 756 N N . ASN A 1 98 ? -16.779 -1.823 13.993 1.00 95.00 98 ASN A N 1
ATOM 757 C CA . ASN A 1 98 ? -18.113 -2.398 13.834 1.00 95.00 98 ASN A CA 1
ATOM 758 C C . ASN A 1 98 ? -18.348 -3.585 14.786 1.00 95.00 98 ASN A C 1
ATOM 760 O O . ASN A 1 98 ? -19.385 -3.660 15.443 1.00 95.00 98 ASN A O 1
ATOM 764 N N . ILE A 1 99 ? -17.358 -4.468 14.953 1.00 92.44 99 ILE A N 1
ATOM 765 C CA . ILE A 1 99 ? -17.428 -5.559 15.939 1.00 92.44 99 ILE A CA 1
ATOM 766 C C . ILE A 1 99 ? -17.602 -4.997 17.357 1.00 92.44 99 ILE A C 1
ATOM 768 O O . ILE A 1 99 ? -18.424 -5.500 18.128 1.00 92.44 99 ILE A O 1
ATOM 772 N N . ARG A 1 100 ? -16.862 -3.938 17.711 1.00 93.12 100 ARG A N 1
ATOM 773 C CA . ARG A 1 100 ? -16.964 -3.295 19.028 1.00 93.12 100 ARG A CA 1
ATOM 774 C C . ARG A 1 100 ? -18.335 -2.656 19.249 1.00 93.12 100 ARG A C 1
ATOM 776 O O . ARG A 1 100 ? -18.901 -2.838 20.322 1.00 93.12 100 ARG A O 1
ATOM 783 N N . GLU A 1 101 ? -18.869 -1.943 18.263 1.00 94.06 101 GLU A N 1
ATOM 784 C CA . GLU A 1 101 ? -20.204 -1.337 18.334 1.00 94.06 101 GLU A CA 1
ATOM 785 C C . GLU A 1 101 ? -21.302 -2.405 18.422 1.00 94.06 101 GLU A C 1
ATOM 787 O O . GLU A 1 101 ? -22.161 -2.340 19.299 1.00 94.06 101 GLU A O 1
ATOM 792 N N . THR A 1 102 ? -21.217 -3.465 17.614 1.00 92.31 102 THR A N 1
ATOM 793 C CA . THR A 1 102 ? -22.149 -4.606 17.664 1.00 92.31 102 THR A CA 1
ATOM 794 C C . THR A 1 102 ? -22.141 -5.281 19.039 1.00 92.31 102 THR A C 1
ATOM 796 O O . THR A 1 102 ? -23.198 -5.623 19.572 1.00 92.31 102 THR A O 1
ATOM 799 N N . ARG A 1 103 ? -20.962 -5.419 19.663 1.00 89.31 103 ARG A N 1
ATOM 800 C CA . ARG A 1 103 ? -20.835 -5.935 21.032 1.00 89.31 103 ARG A CA 1
ATOM 801 C C . ARG A 1 103 ? -21.439 -4.981 22.071 1.00 89.31 103 ARG A C 1
ATOM 803 O O . ARG A 1 103 ? -22.146 -5.458 22.952 1.00 89.31 103 ARG A O 1
ATOM 810 N N . LYS A 1 104 ? -21.200 -3.665 21.973 1.00 87.75 104 LYS A N 1
ATOM 811 C CA . LYS A 1 104 ? -21.790 -2.656 22.883 1.00 87.75 104 LYS A CA 1
ATOM 812 C C . LYS A 1 104 ? -23.317 -2.630 22.819 1.00 87.75 104 LYS A C 1
ATOM 814 O O . LYS A 1 104 ? -23.958 -2.443 23.843 1.00 87.75 104 LYS A O 1
ATOM 819 N N . MET A 1 105 ? -23.889 -2.834 21.634 1.00 88.81 105 MET A N 1
ATOM 820 C CA . MET A 1 105 ? -25.340 -2.867 21.429 1.00 88.81 105 MET A CA 1
ATOM 821 C C . MET A 1 105 ? -25.998 -4.177 21.901 1.00 88.81 105 MET A C 1
ATOM 823 O O . MET A 1 105 ? -27.207 -4.329 21.761 1.00 88.81 105 MET A O 1
ATOM 827 N N . GLY A 1 106 ? -25.234 -5.150 22.418 1.00 87.00 106 GLY A N 1
ATOM 828 C CA . GLY A 1 106 ? -25.776 -6.444 22.851 1.00 87.00 106 GLY A CA 1
ATOM 829 C C . GLY A 1 106 ? -26.259 -7.342 21.703 1.00 87.00 106 GLY A C 1
ATOM 830 O O . GLY A 1 106 ? -26.857 -8.386 21.948 1.00 87.00 106 GLY A O 1
ATOM 831 N N . LEU A 1 107 ? -25.966 -6.983 20.447 1.00 87.44 107 LEU A N 1
ATOM 832 C CA . LEU A 1 107 ? -26.431 -7.699 19.249 1.00 87.44 107 LEU A CA 1
ATOM 833 C C . LEU A 1 107 ? -25.754 -9.063 19.049 1.00 87.44 107 LEU A C 1
ATOM 835 O O . LEU A 1 107 ? -26.218 -9.867 18.247 1.00 87.44 107 LEU A O 1
ATOM 839 N N . LEU A 1 108 ? -24.668 -9.337 19.778 1.00 84.06 108 LEU A N 1
ATOM 840 C CA . LEU A 1 108 ? -24.010 -10.649 19.786 1.00 84.06 108 LEU A CA 1
ATOM 841 C C . LEU A 1 108 ? -24.757 -11.690 20.637 1.00 84.06 108 LEU A C 1
ATOM 843 O O . LEU A 1 108 ? -24.348 -12.849 20.661 1.00 84.06 108 LEU A O 1
ATOM 847 N N . GLY A 1 109 ? -25.841 -11.285 21.309 1.00 79.31 109 GLY A N 1
ATOM 848 C CA . GLY A 1 109 ? -26.554 -12.111 22.270 1.00 79.31 109 GLY A CA 1
ATOM 849 C C . GLY A 1 109 ? -25.738 -12.315 23.544 1.00 79.31 109 GLY A C 1
ATOM 850 O O . GLY A 1 109 ? -24.508 -12.389 23.538 1.00 79.31 109 GLY A O 1
ATOM 851 N N . SER A 1 110 ? -26.426 -12.403 24.672 1.00 79.50 110 SER A N 1
ATOM 852 C CA . SER A 1 110 ? -25.812 -12.789 25.931 1.00 79.50 110 SER A CA 1
ATOM 853 C C . SER A 1 110 ? -26.698 -13.798 26.642 1.00 79.50 110 SER A C 1
ATOM 855 O O . SER A 1 110 ? -27.921 -13.744 26.558 1.00 79.50 110 SER A O 1
ATOM 857 N N . ASN A 1 111 ? -26.068 -14.758 27.313 1.00 83.50 111 ASN A N 1
ATOM 858 C CA . ASN A 1 111 ? -26.761 -15.777 28.098 1.00 83.50 111 ASN A CA 1
ATOM 859 C C . ASN A 1 111 ? -26.524 -15.541 29.595 1.00 83.50 111 ASN A C 1
ATOM 861 O O . ASN A 1 111 ? -26.321 -16.481 30.363 1.00 83.50 111 ASN A O 1
ATOM 865 N N . TYR A 1 112 ? -26.451 -14.267 29.991 1.00 83.81 112 TYR A N 1
ATOM 866 C CA . TYR A 1 112 ? -26.270 -13.898 31.387 1.00 83.81 112 TYR A CA 1
ATOM 867 C C . TYR A 1 112 ? -27.532 -14.285 32.164 1.00 83.81 112 TYR A C 1
ATOM 869 O O . TYR A 1 112 ? -28.643 -13.902 31.798 1.00 83.81 112 TYR A O 1
ATOM 877 N N . LYS A 1 113 ? -27.358 -15.041 33.245 1.00 87.62 113 LYS A N 1
ATOM 878 C CA . LYS A 1 113 ? -28.407 -15.373 34.214 1.00 87.62 113 LYS A CA 1
ATOM 879 C C . LYS A 1 113 ? -28.049 -14.710 35.539 1.00 87.62 113 LYS A C 1
ATOM 881 O O . LYS A 1 113 ? -26.865 -14.546 35.812 1.00 87.62 113 LYS A O 1
ATOM 886 N N . ASP A 1 114 ? -29.063 -14.279 36.284 1.00 89.81 114 ASP A N 1
ATOM 887 C CA . ASP A 1 114 ? -28.907 -13.652 37.606 1.00 89.81 114 ASP A CA 1
ATOM 888 C C . ASP A 1 114 ? -27.981 -12.419 37.603 1.00 89.81 114 ASP A C 1
ATOM 890 O O . ASP A 1 114 ? -27.114 -12.259 38.458 1.00 89.81 114 ASP A O 1
ATOM 894 N N . HIS A 1 115 ? -28.152 -11.543 36.606 1.00 89.06 115 HIS A N 1
ATOM 895 C CA . HIS A 1 115 ? -27.362 -10.321 36.445 1.00 89.06 115 HIS A CA 1
ATOM 896 C C . HIS A 1 115 ? -28.226 -9.065 36.604 1.00 89.06 115 HIS A C 1
ATOM 898 O O . HIS A 1 115 ? -29.417 -9.069 36.294 1.00 89.06 115 HIS A O 1
ATOM 904 N N . ILE A 1 116 ? -27.601 -7.978 37.057 1.00 89.31 116 ILE A N 1
ATOM 905 C CA . ILE A 1 116 ? -28.230 -6.663 37.212 1.00 89.31 116 ILE A CA 1
ATOM 906 C C . ILE A 1 116 ? -27.865 -5.804 35.998 1.00 89.31 116 ILE A C 1
ATOM 908 O O . ILE A 1 116 ? -26.707 -5.760 35.582 1.00 89.31 116 ILE A O 1
ATOM 912 N N . VAL A 1 117 ? -28.852 -5.112 35.427 1.00 89.75 117 VAL A N 1
ATOM 913 C CA . VAL A 1 117 ? -28.648 -4.142 34.345 1.00 89.75 117 VAL A CA 1
ATOM 914 C C . VAL A 1 117 ? -28.755 -2.739 34.926 1.00 89.75 117 VAL A C 1
ATOM 916 O O . VAL A 1 117 ? -29.805 -2.353 35.434 1.00 89.75 117 VAL A O 1
ATOM 919 N N . VAL A 1 118 ? -27.672 -1.971 34.830 1.00 90.56 118 VAL A N 1
ATOM 920 C CA . VAL A 1 118 ? -27.637 -0.567 35.254 1.00 90.56 118 VAL A CA 1
ATOM 921 C C . VAL A 1 118 ? -27.967 0.313 34.049 1.00 90.56 118 VAL A C 1
ATOM 923 O O . VAL A 1 118 ? -27.298 0.232 33.017 1.00 90.56 118 VAL A O 1
ATOM 926 N N . ILE A 1 119 ? -29.016 1.132 34.159 1.00 91.31 119 ILE A N 1
ATOM 927 C CA . ILE A 1 119 ? -29.456 2.051 33.101 1.00 91.31 119 ILE A CA 1
ATOM 928 C C . ILE A 1 119 ? -29.124 3.480 33.531 1.00 91.31 119 ILE A C 1
ATOM 930 O O . ILE A 1 119 ? -29.708 3.995 34.479 1.00 91.31 119 ILE A O 1
ATOM 934 N N . GLY A 1 120 ? -28.210 4.121 32.800 1.00 90.38 120 GLY A N 1
ATOM 935 C CA . GLY A 1 120 ? -27.643 5.418 33.178 1.00 90.38 120 GLY A CA 1
ATOM 936 C C . GLY A 1 120 ? -26.383 5.267 34.035 1.00 90.38 120 GLY A C 1
ATOM 937 O O . GLY A 1 120 ? -26.162 4.235 34.660 1.00 90.38 120 GLY A O 1
ATOM 938 N N . TRP A 1 121 ? -25.515 6.278 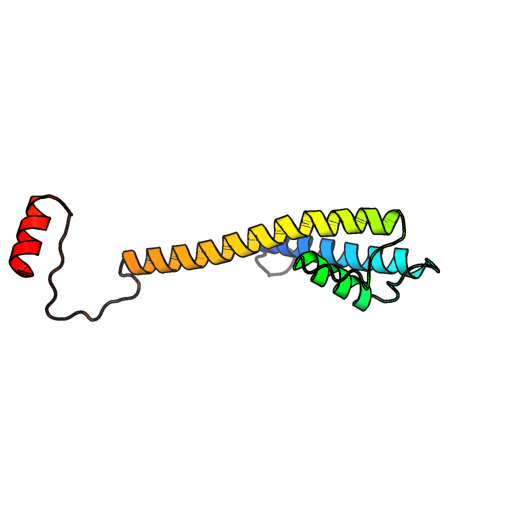34.009 1.00 93.81 121 TRP A N 1
ATOM 939 C CA . TRP A 1 121 ? -24.271 6.288 34.786 1.00 93.81 121 TRP A CA 1
ATOM 940 C C . TRP A 1 121 ? -24.063 7.657 35.429 1.00 93.81 121 TRP A C 1
ATOM 942 O O . TRP A 1 121 ? -23.260 8.470 34.970 1.00 93.81 121 TRP A O 1
ATOM 952 N N . ASP A 1 122 ? -24.855 7.927 36.462 1.00 94.88 122 ASP A N 1
ATOM 953 C CA . ASP A 1 122 ? -24.764 9.117 37.299 1.00 94.88 122 ASP A CA 1
ATOM 954 C C . ASP A 1 122 ? -24.186 8.780 38.683 1.00 94.88 122 ASP A C 1
ATOM 956 O O . ASP A 1 122 ? -23.890 7.625 38.993 1.00 94.88 122 ASP A O 1
ATOM 960 N N . LEU A 1 123 ? -23.983 9.804 39.515 1.00 94.06 123 LEU A N 1
ATOM 961 C CA . LEU A 1 123 ? -23.413 9.629 40.855 1.00 94.06 123 LEU A CA 1
ATOM 962 C C . LEU A 1 123 ? -24.270 8.695 41.725 1.00 94.06 123 LEU A C 1
ATOM 964 O O . LEU A 1 123 ? -23.718 7.913 42.490 1.00 94.06 123 LEU A O 1
ATOM 968 N N . PHE A 1 124 ? -25.599 8.735 41.574 1.00 93.50 124 PHE A N 1
ATOM 969 C CA . PHE A 1 124 ? -26.506 7.845 42.296 1.00 93.50 124 PHE A CA 1
ATOM 970 C C . PHE A 1 124 ? -26.342 6.386 41.854 1.00 93.50 124 PHE A C 1
ATOM 972 O O . PHE A 1 124 ? -26.167 5.514 42.701 1.00 93.50 124 PHE A O 1
ATOM 979 N N . ALA A 1 125 ? -26.339 6.115 40.543 1.00 93.06 125 ALA A N 1
ATOM 980 C CA . ALA A 1 125 ? -26.110 4.772 40.016 1.00 93.06 125 ALA A CA 1
ATOM 981 C C . ALA A 1 125 ? -24.741 4.221 40.433 1.00 93.06 125 ALA A C 1
ATOM 983 O O . ALA A 1 125 ? -24.650 3.049 40.783 1.00 93.06 125 ALA A O 1
ATOM 984 N N . GLN A 1 126 ? -23.699 5.060 40.452 1.00 94.62 126 GLN A N 1
ATOM 985 C CA . GLN A 1 126 ? -22.375 4.676 40.951 1.00 94.62 126 GLN A CA 1
ATOM 986 C C . GLN A 1 126 ? -22.428 4.268 42.424 1.00 94.62 126 GLN A C 1
ATOM 988 O O . GLN A 1 126 ? -21.939 3.198 42.757 1.00 94.62 126 GLN A O 1
ATOM 993 N N . SER A 1 127 ? -23.098 5.046 43.282 1.00 94.19 127 SER A N 1
ATOM 994 C CA . SER A 1 127 ? -23.261 4.686 44.698 1.00 94.19 127 SER A CA 1
ATOM 995 C C . SER A 1 127 ? -24.036 3.380 44.894 1.00 94.19 127 SER A C 1
ATOM 997 O O . SER A 1 127 ? -23.663 2.572 45.735 1.00 94.19 127 SER A O 1
ATOM 999 N N . VAL A 1 128 ? -25.098 3.148 44.113 1.00 93.44 128 VAL A N 1
ATOM 1000 C CA . VAL A 1 128 ? -25.859 1.888 44.166 1.00 93.44 128 VAL A CA 1
ATOM 1001 C C . VAL A 1 128 ? -25.003 0.712 43.705 1.00 93.44 128 VAL A C 1
ATOM 1003 O O . VAL A 1 128 ? -25.062 -0.352 44.308 1.00 93.44 128 VAL A O 1
ATOM 1006 N N . VAL A 1 129 ? -24.215 0.884 42.641 1.00 94.19 129 VAL A N 1
ATOM 1007 C CA . VAL A 1 129 ? -23.309 -0.162 42.165 1.00 94.19 129 VAL A CA 1
ATOM 1008 C C . VAL A 1 129 ? -22.246 -0.450 43.213 1.00 94.19 129 VAL A C 1
ATOM 1010 O O . VAL A 1 129 ? -22.108 -1.609 43.570 1.00 94.19 129 VAL A O 1
ATOM 1013 N N . ASP A 1 130 ? -21.573 0.563 43.756 1.00 94.94 130 ASP A N 1
ATOM 1014 C CA . ASP A 1 130 ? -20.539 0.391 44.783 1.00 94.94 130 ASP A CA 1
ATOM 1015 C C . ASP A 1 130 ? -21.063 -0.359 46.021 1.00 94.94 130 ASP A C 1
ATOM 1017 O O . ASP A 1 130 ? -20.355 -1.207 46.550 1.00 94.94 130 ASP A O 1
ATOM 1021 N N . GLU A 1 131 ? -22.318 -0.137 46.427 1.00 94.31 131 GLU A N 1
ATOM 1022 C CA . GLU A 1 131 ? -22.965 -0.888 47.517 1.00 94.31 131 GLU A CA 1
ATOM 1023 C C . GLU A 1 131 ? -23.312 -2.340 47.130 1.00 94.31 131 GLU A C 1
ATOM 1025 O O . GLU A 1 131 ? -23.355 -3.223 47.978 1.00 94.31 131 GLU A O 1
ATOM 1030 N N . LEU A 1 132 ? -23.578 -2.612 45.848 1.00 91.25 132 LEU A N 1
ATOM 1031 C CA . LEU A 1 132 ? -23.876 -3.962 45.352 1.00 91.25 132 LEU A CA 1
ATOM 1032 C C . LEU A 1 132 ? -22.620 -4.833 45.176 1.00 91.25 132 LEU A C 1
ATOM 1034 O O . LEU A 1 132 ? -22.742 -6.059 45.173 1.00 91.25 132 LEU A O 1
ATOM 1038 N N . ILE A 1 133 ? -21.449 -4.222 44.953 1.00 90.44 133 ILE A N 1
ATOM 1039 C CA . ILE A 1 133 ? -20.149 -4.914 44.805 1.00 90.44 133 ILE A CA 1
ATOM 1040 C C . ILE A 1 133 ? -19.237 -4.807 46.037 1.00 90.44 133 ILE A C 1
ATOM 1042 O O . ILE A 1 133 ? -18.240 -5.534 46.080 1.00 90.44 133 ILE A O 1
ATOM 1046 N N . GLY A 1 134 ? -19.543 -3.921 46.989 1.00 73.62 134 GLY A N 1
ATOM 1047 C CA . GLY A 1 134 ? -18.885 -3.820 48.298 1.00 73.62 134 GLY A CA 1
ATOM 1048 C C . GLY A 1 134 ? -19.238 -4.970 49.232 1.00 73.62 134 GLY A C 1
ATOM 1049 O O . GLY A 1 134 ? -18.340 -5.355 50.017 1.00 73.62 134 GLY A O 1
#